Protein AF-A0A7C9CZJ7-F1 (afdb_monomer_lite)

Secondary structure (DSSP, 8-state):
-------S-GGG---TTS-HHHHHTT---S-S------HHHHTTS-HHHHHHHHHHH--S-EEEEEEPPTT----HHHHHHHHHHHHHHHHHTT--EEEEEEETTEEEEEE-----

Radius of gyration: 24.15 Å; chains: 1; bounding box: 57×52×45 Å

Foldseek 3Di:
DDDDDDDPPCVPDDCPVPPVVVVCVPPPPPDDPPPPPDVVVVVPDDPVVVVVVVVVPPDWKDKDKDFADPPDDFDLVRQQVVQVVVCVVVVVVVARKHWGRPDRGMIMIIGTDDPD

Structure (mmCIF, N/CA/C/O backbone):
data_AF-A0A7C9CZJ7-F1
#
_entry.id   AF-A0A7C9CZJ7-F1
#
loop_
_atom_site.group_PDB
_atom_site.id
_atom_site.type_symbol
_atom_site.label_atom_id
_atom_site.label_alt_id
_atom_site.label_comp_id
_atom_site.label_asym_id
_atom_site.label_entity_id
_atom_site.label_seq_id
_atom_site.pdbx_PDB_ins_code
_atom_site.Cartn_x
_atom_site.Cartn_y
_atom_site.Cartn_z
_atom_site.occupancy
_atom_site.B_iso_or_equiv
_atom_site.auth_seq_id
_atom_site.auth_comp_id
_atom_site.auth_asym_id
_atom_site.auth_atom_id
_atom_site.pdbx_PDB_model_num
ATOM 1 N N . ALA A 1 1 ? 38.232 38.644 -16.003 1.00 43.94 1 ALA A N 1
ATOM 2 C CA . ALA A 1 1 ? 37.733 37.454 -15.289 1.00 43.94 1 ALA A CA 1
ATOM 3 C C . ALA A 1 1 ? 38.279 37.491 -13.865 1.00 43.94 1 ALA A C 1
ATOM 5 O O . ALA A 1 1 ? 39.455 37.214 -13.672 1.00 43.94 1 ALA A O 1
ATOM 6 N N . GLY A 1 2 ? 37.480 37.955 -12.902 1.00 49.72 2 GLY A N 1
ATOM 7 C CA . GLY A 1 2 ? 37.853 37.972 -11.484 1.00 49.72 2 GLY A CA 1
ATOM 8 C C . GLY A 1 2 ? 37.379 36.681 -10.829 1.00 49.72 2 GLY A C 1
ATOM 9 O O . GLY A 1 2 ? 36.210 36.328 -10.960 1.00 49.72 2 GLY A O 1
ATOM 10 N N . LYS A 1 3 ? 38.290 35.941 -10.199 1.00 62.47 3 LYS A N 1
ATOM 11 C CA . LYS A 1 3 ? 37.993 34.677 -9.522 1.00 62.47 3 LYS A CA 1
ATOM 12 C C . LYS A 1 3 ? 37.383 35.017 -8.159 1.00 62.47 3 LYS A C 1
ATOM 14 O O . LYS A 1 3 ? 38.081 35.545 -7.301 1.00 62.47 3 LYS A O 1
ATOM 19 N N . ILE A 1 4 ? 36.083 34.784 -7.998 1.00 64.62 4 ILE A N 1
ATOM 20 C CA . ILE A 1 4 ? 35.368 35.011 -6.738 1.00 64.62 4 ILE A CA 1
ATOM 21 C C . ILE A 1 4 ? 35.814 33.901 -5.781 1.00 64.62 4 ILE A C 1
ATOM 23 O O . ILE A 1 4 ? 35.625 32.722 -6.076 1.00 64.62 4 ILE A O 1
ATOM 27 N N . HIS A 1 5 ? 36.493 34.265 -4.696 1.00 65.50 5 HIS A N 1
ATOM 28 C CA . HIS A 1 5 ? 36.944 33.330 -3.670 1.00 65.50 5 HIS A CA 1
ATOM 29 C C . HIS A 1 5 ? 35.954 33.405 -2.511 1.00 65.50 5 HIS A C 1
ATOM 31 O O . HIS A 1 5 ? 35.846 34.448 -1.873 1.00 65.50 5 HIS A O 1
ATOM 37 N N . ILE A 1 6 ? 35.193 32.331 -2.305 1.00 65.62 6 ILE A N 1
ATOM 38 C CA . ILE A 1 6 ? 34.287 32.206 -1.164 1.00 65.62 6 ILE A CA 1
ATOM 39 C C . ILE A 1 6 ? 35.153 31.742 0.016 1.00 65.62 6 ILE A C 1
ATOM 41 O O . ILE A 1 6 ? 35.786 30.690 -0.111 1.00 65.62 6 ILE A O 1
ATOM 45 N N . PRO A 1 7 ? 35.271 32.526 1.099 1.00 68.56 7 PRO A N 1
ATOM 46 C CA . PRO A 1 7 ? 35.991 32.097 2.291 1.00 68.56 7 PRO A CA 1
ATOM 47 C C . PRO A 1 7 ? 35.282 30.893 2.929 1.00 68.56 7 PRO A C 1
ATOM 49 O O . PRO A 1 7 ? 34.060 30.862 3.006 1.00 68.56 7 PRO A O 1
ATOM 52 N N . ASP A 1 8 ? 36.065 29.910 3.377 1.00 62.31 8 ASP A N 1
ATOM 53 C CA . ASP A 1 8 ? 35.600 28.658 4.010 1.00 62.31 8 ASP A CA 1
ATOM 54 C C . ASP A 1 8 ? 35.179 28.852 5.485 1.00 62.31 8 ASP A C 1
ATOM 56 O O . ASP A 1 8 ? 34.824 27.911 6.188 1.00 62.31 8 ASP A O 1
ATOM 60 N N . ASP A 1 9 ? 35.246 30.091 5.974 1.00 64.50 9 ASP A N 1
ATOM 61 C CA . ASP A 1 9 ? 34.849 30.465 7.326 1.00 64.50 9 ASP A CA 1
ATOM 62 C C . ASP A 1 9 ? 33.347 30.783 7.353 1.00 64.50 9 ASP A C 1
ATOM 64 O O . ASP A 1 9 ? 32.918 31.909 7.108 1.00 64.50 9 ASP A O 1
ATOM 68 N N . LEU A 1 10 ? 32.544 29.747 7.604 1.00 65.75 10 LEU A N 1
ATOM 69 C CA . LEU A 1 10 ? 31.081 29.813 7.726 1.00 65.75 10 LEU A CA 1
ATOM 70 C C . LEU A 1 10 ? 30.618 30.247 9.132 1.00 65.75 10 LEU A C 1
ATOM 72 O O . LEU A 1 10 ? 29.458 30.046 9.484 1.00 65.75 10 LEU A O 1
ATOM 76 N N . SER A 1 11 ? 31.505 30.822 9.953 1.00 61.34 11 SER A N 1
ATOM 77 C CA . SER A 1 11 ? 31.187 31.219 11.334 1.00 61.34 11 SER A CA 1
ATOM 78 C C . SER A 1 11 ? 30.236 32.417 11.454 1.00 61.34 11 SER A C 1
ATOM 80 O O . SER A 1 11 ? 29.648 32.606 12.516 1.00 61.34 11 SER A O 1
ATOM 82 N N . ASP A 1 12 ? 30.049 33.187 10.377 1.00 62.62 12 ASP A N 1
ATOM 83 C CA . ASP A 1 12 ? 29.135 34.344 10.310 1.00 62.62 12 ASP A CA 1
ATOM 84 C C . ASP A 1 12 ? 27.722 33.962 9.807 1.00 62.62 12 ASP A C 1
ATOM 86 O O . ASP A 1 12 ? 26.845 34.813 9.657 1.00 62.62 12 ASP A O 1
ATOM 90 N N . VAL A 1 13 ? 27.482 32.673 9.522 1.00 56.78 13 VAL A N 1
ATOM 91 C CA . VAL A 1 13 ? 26.158 32.151 9.149 1.00 56.78 13 VAL A CA 1
ATOM 92 C C . VAL A 1 13 ? 25.392 31.818 10.426 1.00 56.78 13 VAL A C 1
ATOM 94 O O . VAL A 1 13 ? 25.497 30.722 10.973 1.00 56.78 13 VAL A O 1
ATOM 97 N N . ILE A 1 14 ? 24.628 32.788 10.921 1.00 54.06 14 ILE A N 1
ATOM 98 C CA . ILE A 1 14 ? 23.641 32.558 11.976 1.00 54.06 14 ILE A CA 1
ATOM 99 C C . ILE A 1 14 ? 22.375 32.025 11.296 1.00 54.06 14 ILE A C 1
ATOM 101 O O . ILE A 1 14 ? 21.674 32.769 10.612 1.00 54.06 14 ILE A O 1
ATOM 105 N N . ASP A 1 15 ? 22.119 30.725 11.445 1.00 55.59 15 ASP A N 1
ATOM 106 C CA . ASP A 1 15 ? 20.900 30.073 10.964 1.00 55.59 15 ASP A CA 1
ATOM 107 C C . ASP A 1 15 ? 19.726 30.429 11.895 1.00 55.59 15 ASP A C 1
ATOM 109 O O . ASP A 1 15 ? 19.443 29.744 12.877 1.00 55.59 15 ASP A O 1
ATOM 113 N N . GLU A 1 16 ? 19.086 31.574 11.648 1.00 55.19 16 GLU A N 1
ATOM 114 C CA . GLU A 1 16 ? 17.855 31.967 12.352 1.00 55.19 16 GLU A CA 1
ATOM 115 C C . GLU A 1 16 ? 16.606 31.224 11.821 1.00 55.19 16 GLU A C 1
ATOM 117 O O . GLU A 1 16 ? 15.506 31.462 12.318 1.00 55.19 16 GLU A O 1
ATOM 122 N N . GLU A 1 17 ? 16.763 30.314 10.847 1.00 55.16 17 GLU A N 1
ATOM 123 C CA . GLU A 1 17 ? 15.696 29.503 10.235 1.00 55.16 17 GLU A CA 1
ATOM 124 C C . GLU A 1 17 ? 15.702 28.047 10.752 1.00 55.16 17 GLU A C 1
ATOM 126 O O . GLU A 1 17 ? 15.089 27.159 10.164 1.00 55.16 17 GLU A O 1
ATOM 131 N N . GLU A 1 18 ? 16.355 27.762 11.886 1.00 57.75 18 GLU A N 1
ATOM 132 C CA . GLU A 1 18 ? 16.085 26.524 12.626 1.00 57.75 18 GLU A CA 1
ATOM 133 C C . GLU A 1 18 ? 14.671 26.605 13.229 1.00 57.75 18 GLU A C 1
ATOM 135 O O . GLU A 1 18 ? 14.472 27.125 14.335 1.00 57.75 18 GLU A O 1
ATOM 140 N N . ASP A 1 19 ? 13.703 26.099 12.454 1.00 62.41 19 ASP A N 1
ATOM 141 C CA . ASP A 1 19 ? 12.298 25.855 12.793 1.00 62.41 19 ASP A CA 1
ATOM 142 C C . ASP A 1 19 ? 12.173 25.514 14.284 1.00 62.41 19 ASP A C 1
ATOM 144 O O . ASP A 1 19 ? 12.750 24.535 14.770 1.00 62.41 19 ASP A O 1
ATOM 148 N N . ASP A 1 20 ? 11.416 26.311 15.045 1.00 61.84 20 ASP A N 1
ATOM 149 C CA . ASP A 1 20 ? 11.226 26.082 16.483 1.00 61.84 20 ASP A CA 1
ATOM 150 C C . ASP A 1 20 ? 10.718 24.657 16.779 1.00 61.84 20 ASP A C 1
ATOM 152 O O . ASP A 1 20 ? 10.989 24.110 17.852 1.00 61.84 20 ASP A O 1
ATOM 156 N N . ASP A 1 21 ? 10.082 24.024 15.790 1.00 64.75 21 ASP A N 1
ATOM 157 C CA . ASP A 1 21 ? 9.663 22.624 15.761 1.00 64.75 21 ASP A CA 1
ATOM 158 C C . ASP A 1 21 ? 10.821 21.628 15.964 1.00 64.75 21 ASP A C 1
ATOM 160 O O . ASP A 1 21 ? 10.655 20.600 16.635 1.00 64.75 21 ASP A O 1
ATOM 164 N N . TRP A 1 22 ? 12.028 21.933 15.489 1.00 57.12 22 TRP A N 1
ATOM 165 C CA . TRP A 1 22 ? 13.211 21.091 15.698 1.00 57.12 22 TRP A CA 1
ATOM 166 C C . TRP A 1 22 ? 13.768 21.209 17.121 1.00 57.12 22 TRP A C 1
ATOM 168 O O . TRP A 1 22 ? 14.280 20.228 17.662 1.00 57.12 22 TRP A O 1
ATOM 178 N N . LYS A 1 23 ? 13.562 22.341 17.809 1.00 65.06 23 LYS A N 1
ATOM 179 C CA . LYS A 1 23 ? 13.937 22.505 19.234 1.00 65.06 23 LYS A CA 1
ATOM 180 C C . LYS A 1 23 ? 13.022 21.736 20.187 1.00 65.06 23 LYS A C 1
ATOM 182 O O . LYS A 1 23 ? 13.357 21.553 21.368 1.00 65.06 23 LYS A O 1
ATOM 187 N N . ILE A 1 24 ? 11.836 21.350 19.726 1.00 65.44 24 ILE A N 1
ATOM 188 C CA . ILE A 1 24 ? 10.863 20.528 20.463 1.00 65.44 24 ILE A CA 1
ATOM 189 C C . ILE A 1 24 ? 10.914 19.062 20.036 1.00 65.44 24 ILE A C 1
ATOM 191 O O . ILE A 1 24 ? 10.397 18.206 20.759 1.00 65.44 24 ILE A O 1
ATOM 195 N N . TRP A 1 25 ? 11.600 18.751 18.936 1.00 57.72 25 TRP A N 1
ATOM 196 C CA . TRP A 1 25 ? 11.850 17.386 18.507 1.00 57.72 25 TRP A CA 1
ATOM 197 C C . TRP A 1 25 ? 12.603 16.610 19.602 1.00 57.72 25 TRP A C 1
ATOM 199 O O . TRP A 1 25 ? 13.706 16.960 20.014 1.00 57.72 25 TRP A O 1
ATOM 209 N N . GLY A 1 26 ? 11.969 15.568 20.145 1.00 62.06 26 GLY A N 1
ATOM 210 C CA . GLY A 1 26 ? 12.501 14.764 21.255 1.00 62.06 26 GLY A CA 1
ATOM 211 C C . GLY A 1 26 ? 12.121 15.239 22.665 1.00 62.06 26 GLY A C 1
ATOM 212 O O . GLY A 1 26 ? 12.320 14.490 23.627 1.00 62.06 26 GLY A O 1
ATOM 213 N N . LYS A 1 27 ? 11.507 16.420 22.829 1.00 69.44 27 LYS A N 1
ATOM 214 C CA . LYS A 1 27 ? 10.896 16.806 24.111 1.00 69.44 27 LYS A CA 1
ATOM 215 C C . LYS A 1 27 ? 9.580 16.051 24.269 1.00 69.44 27 LYS A C 1
ATOM 217 O O . LYS A 1 27 ? 8.674 16.172 23.450 1.00 69.44 27 LYS A O 1
ATOM 222 N N . LYS A 1 28 ? 9.459 15.265 25.341 1.00 56.09 28 LYS A N 1
ATOM 223 C CA . LYS A 1 28 ? 8.209 14.571 25.674 1.00 56.09 28 LYS A CA 1
ATOM 224 C C . LYS A 1 28 ? 7.132 15.619 25.957 1.00 56.09 28 LYS A C 1
ATOM 226 O O . LYS A 1 28 ? 7.165 16.252 27.010 1.00 56.09 28 LYS A O 1
ATOM 231 N N . GLN A 1 29 ? 6.204 15.818 25.022 1.00 56.12 29 GLN A N 1
ATOM 232 C CA . GLN A 1 29 ? 5.041 16.666 25.257 1.00 56.12 29 GLN A CA 1
ATOM 233 C C . GLN A 1 29 ? 4.216 16.060 26.395 1.00 56.12 29 GLN A C 1
ATOM 235 O O . GLN A 1 29 ? 3.652 14.972 26.287 1.00 56.12 29 GLN A O 1
ATOM 240 N N . SER A 1 30 ? 4.172 16.764 27.520 1.00 54.12 30 SER A N 1
ATOM 241 C CA . SER A 1 30 ? 3.343 16.430 28.669 1.00 54.12 30 SER A CA 1
ATOM 242 C C . SER A 1 30 ? 1.898 16.828 28.378 1.00 54.12 30 SER A C 1
ATOM 244 O O . SER A 1 30 ? 1.446 17.889 28.803 1.00 54.12 30 SER A O 1
ATOM 246 N N . LYS A 1 31 ? 1.215 15.984 27.594 1.00 54.19 31 LYS A N 1
ATOM 247 C CA . LYS A 1 31 ? -0.244 15.749 27.511 1.00 54.19 31 LYS A CA 1
ATOM 248 C C . LYS A 1 31 ? -0.566 15.096 26.162 1.00 54.19 31 LYS A C 1
ATOM 250 O O . LYS A 1 31 ? -1.207 15.692 25.305 1.00 54.19 31 LYS A O 1
ATOM 255 N N . SER A 1 32 ? -0.148 13.853 25.975 1.00 48.34 32 SER A N 1
ATOM 256 C CA . SER A 1 32 ? -0.927 12.935 25.147 1.00 48.34 32 SER A CA 1
ATOM 257 C C . SER A 1 32 ? -1.810 12.134 26.095 1.00 48.34 32 SER A C 1
ATOM 259 O O . SER A 1 32 ? -1.370 11.777 27.189 1.00 48.34 32 SER A O 1
ATOM 261 N N . GLN A 1 33 ? -3.073 11.901 25.727 1.00 55.56 33 GLN A N 1
ATOM 262 C CA . GLN A 1 33 ? -3.868 10.846 26.351 1.00 55.56 33 GLN A CA 1
ATOM 263 C C . GLN A 1 33 ? -3.000 9.594 26.357 1.00 55.56 33 GLN A C 1
ATOM 265 O O . GLN A 1 33 ? -2.611 9.085 25.308 1.00 55.56 33 GLN A O 1
ATOM 270 N N . GLN A 1 34 ? -2.587 9.218 27.560 1.00 47.19 34 GLN A N 1
ATOM 271 C CA . GLN A 1 34 ? -1.638 8.159 27.799 1.00 47.19 34 GLN A CA 1
ATOM 272 C C . GLN A 1 34 ? -2.270 6.889 27.239 1.00 47.19 34 GLN A C 1
ATOM 274 O O . GLN A 1 34 ? -3.310 6.446 27.722 1.00 47.19 34 GLN A O 1
ATOM 279 N N . PHE A 1 35 ? -1.694 6.364 26.159 1.00 55.19 35 PHE A N 1
ATOM 280 C CA . PHE A 1 35 ? -1.943 5.002 25.714 1.00 55.19 35 PHE A CA 1
ATOM 281 C C . PHE A 1 35 ? -1.442 4.094 26.841 1.00 55.19 35 PHE A C 1
ATOM 283 O O . PHE A 1 35 ? -0.277 3.712 26.875 1.00 55.19 35 PHE A O 1
ATOM 290 N N . ASP A 1 36 ? -2.301 3.871 27.832 1.00 56.38 36 ASP A N 1
ATOM 291 C CA . ASP A 1 36 ? -1.967 3.209 29.097 1.00 56.38 36 ASP A CA 1
ATOM 292 C C . ASP A 1 36 ? -2.236 1.701 29.036 1.00 56.38 36 ASP A C 1
ATOM 294 O O . ASP A 1 36 ? -2.336 1.035 30.063 1.00 56.38 36 ASP A O 1
ATOM 298 N N . LEU A 1 37 ? -2.361 1.145 27.825 1.00 56.75 37 LEU A N 1
ATOM 299 C CA . LEU A 1 37 ? -2.428 -0.297 27.642 1.00 56.75 37 L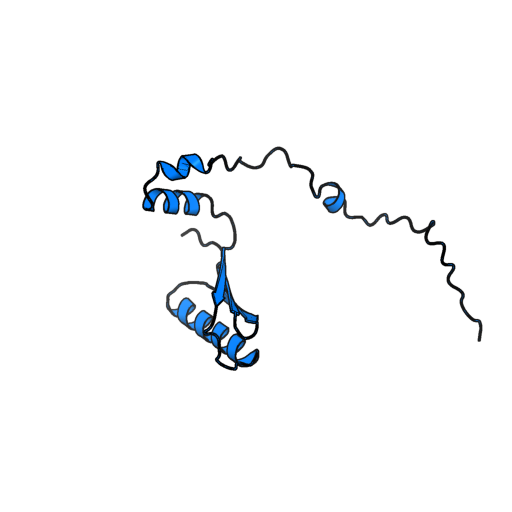EU A CA 1
ATOM 300 C C . LEU A 1 37 ? -1.018 -0.848 27.826 1.00 56.75 37 LEU A C 1
ATOM 302 O O . LEU A 1 37 ? -0.210 -0.886 26.892 1.00 56.75 37 LEU A O 1
ATOM 306 N N . ASN A 1 38 ? -0.710 -1.262 29.053 1.00 62.44 38 ASN A N 1
ATOM 307 C CA . ASN A 1 38 ? 0.478 -2.060 29.281 1.00 62.44 38 ASN A CA 1
ATOM 308 C C . ASN A 1 38 ? 0.320 -3.357 28.472 1.00 62.44 38 ASN A C 1
ATOM 310 O O . ASN A 1 38 ? -0.769 -3.930 28.456 1.00 62.44 38 ASN A O 1
ATOM 314 N N . PRO A 1 39 ? 1.376 -3.866 27.815 1.00 62.78 39 PRO A N 1
ATOM 315 C CA . PRO A 1 39 ? 1.287 -5.092 27.018 1.00 62.78 39 PRO A CA 1
ATOM 316 C C . PRO A 1 39 ? 0.662 -6.268 27.788 1.00 62.78 39 PRO A C 1
ATOM 318 O O . PRO A 1 39 ? -0.079 -7.060 27.217 1.00 62.78 39 PRO A O 1
ATOM 321 N N . SER A 1 40 ? 0.888 -6.318 29.105 1.00 65.94 40 SER A N 1
ATOM 322 C CA . SER A 1 40 ? 0.335 -7.310 30.034 1.00 65.94 40 SER A CA 1
ATOM 323 C C . SER A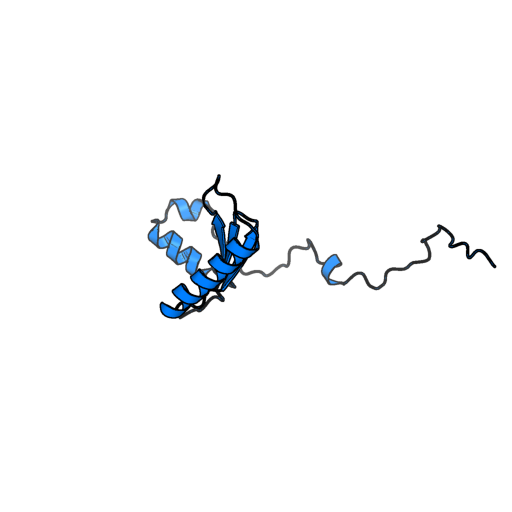 1 40 ? -1.192 -7.259 30.212 1.00 65.94 40 SER A C 1
ATOM 325 O O . SER A 1 40 ? -1.771 -8.206 30.749 1.00 65.94 40 SER A O 1
ATOM 327 N N . ASP A 1 41 ? -1.854 -6.171 29.811 1.00 66.69 41 ASP A N 1
ATOM 328 C CA . ASP A 1 41 ? -3.316 -6.056 29.831 1.00 66.69 41 ASP A CA 1
ATOM 329 C C . ASP A 1 41 ? -3.950 -6.797 28.643 1.00 66.69 41 ASP A C 1
ATOM 331 O O . ASP A 1 41 ? -5.083 -7.265 28.752 1.00 66.69 41 ASP A O 1
ATOM 335 N N . LEU A 1 42 ? -3.196 -7.005 27.553 1.00 68.50 42 LEU A N 1
ATOM 336 C CA . LEU A 1 42 ? -3.634 -7.774 26.382 1.00 68.50 42 LEU A CA 1
ATOM 337 C C . LEU A 1 42 ? -3.632 -9.288 26.644 1.00 68.50 42 LEU A C 1
ATOM 339 O O . LEU A 1 42 ? -4.485 -9.991 26.113 1.00 68.50 42 LEU A O 1
ATOM 343 N N . ASP A 1 43 ? -2.742 -9.789 27.508 1.00 76.25 43 ASP A N 1
ATOM 344 C CA . ASP A 1 43 ? -2.635 -11.224 27.837 1.00 76.25 43 ASP A CA 1
ATOM 345 C C . ASP A 1 43 ? -3.876 -11.782 28.557 1.00 76.25 43 ASP A C 1
ATOM 347 O O . ASP A 1 43 ? -4.089 -12.994 28.608 1.00 76.25 43 ASP A O 1
ATOM 351 N N . LYS A 1 44 ? -4.697 -10.904 29.142 1.00 78.31 44 LYS A N 1
ATOM 352 C CA . LYS A 1 44 ? -5.924 -11.268 29.868 1.00 78.31 44 LYS A CA 1
ATOM 353 C C . LYS A 1 44 ? -7.186 -11.124 29.014 1.00 78.31 44 LYS A C 1
ATOM 355 O O . LYS A 1 44 ? -8.272 -11.446 29.494 1.00 78.31 44 LYS A O 1
ATOM 360 N N . MET A 1 45 ? -7.059 -10.607 27.792 1.00 73.31 45 MET A N 1
ATOM 361 C CA . MET A 1 45 ? -8.175 -10.326 26.894 1.00 73.31 45 MET A CA 1
ATOM 362 C C . MET A 1 45 ? -8.330 -11.426 25.845 1.00 73.31 45 MET A C 1
ATOM 364 O O . MET A 1 45 ? -7.360 -11.975 25.330 1.00 73.31 45 MET A O 1
ATOM 368 N N . GLU A 1 46 ? -9.575 -11.712 25.473 1.00 81.94 46 GLU A N 1
ATOM 369 C CA . GLU A 1 46 ? -9.858 -12.544 24.302 1.00 81.94 46 GLU A CA 1
ATOM 370 C C . GLU A 1 46 ? -9.473 -11.801 23.005 1.00 81.94 46 GLU A C 1
ATOM 372 O O . GLU A 1 46 ? -9.604 -10.572 22.941 1.00 81.94 46 GLU A O 1
ATOM 377 N N . PRO A 1 47 ? -9.069 -12.504 21.927 1.00 78.19 47 PRO A N 1
ATOM 378 C CA . PRO A 1 47 ? -8.599 -11.881 20.684 1.00 78.19 47 PRO A CA 1
ATOM 379 C C . PRO A 1 47 ? -9.587 -10.884 20.065 1.00 78.19 47 PRO A C 1
ATOM 381 O O . PRO A 1 47 ? -9.180 -9.902 19.447 1.00 78.19 47 PRO A O 1
ATOM 384 N N . SER A 1 48 ? -10.890 -11.105 20.248 1.00 79.06 48 SER A N 1
ATOM 385 C CA . SER A 1 48 ? -11.951 -10.199 19.792 1.00 79.06 48 SER A CA 1
ATOM 386 C C . SER A 1 48 ? -11.979 -8.875 20.563 1.00 79.06 48 SER A C 1
ATOM 388 O O . SER A 1 48 ? -12.228 -7.823 19.976 1.00 79.06 48 SER A O 1
ATOM 390 N N . GLN A 1 49 ? -11.683 -8.903 21.862 1.00 79.75 49 GLN A N 1
ATOM 391 C CA . GLN A 1 49 ? -11.626 -7.707 22.702 1.00 79.75 49 GLN A CA 1
ATOM 392 C C . GLN A 1 49 ? -10.372 -6.885 22.401 1.00 79.75 49 GLN A C 1
ATOM 394 O O . GLN A 1 49 ? -10.452 -5.661 22.345 1.00 79.75 49 GLN A O 1
ATOM 399 N N . ILE A 1 50 ? -9.250 -7.555 22.119 1.00 78.12 50 ILE A N 1
ATOM 400 C CA . ILE A 1 50 ? -8.009 -6.906 21.674 1.00 78.12 50 ILE A CA 1
ATOM 401 C C . ILE A 1 50 ? -8.249 -6.142 20.369 1.00 78.12 50 ILE A C 1
ATOM 403 O O . ILE A 1 50 ? -7.865 -4.983 20.253 1.00 78.12 50 ILE A O 1
ATOM 407 N N . GLN A 1 51 ? -8.928 -6.759 19.396 1.00 74.81 51 GLN A N 1
ATOM 408 C CA . GLN A 1 51 ? -9.256 -6.096 18.129 1.00 74.81 51 GLN A CA 1
ATOM 409 C C . GLN A 1 51 ? -10.156 -4.876 18.334 1.00 74.81 51 GLN A C 1
ATOM 411 O O . GLN A 1 51 ? -9.878 -3.817 17.777 1.00 74.81 51 GLN A O 1
ATOM 416 N N . ALA A 1 52 ? -11.197 -5.005 19.160 1.00 76.94 52 ALA A N 1
ATOM 417 C CA . ALA A 1 52 ? -12.099 -3.899 19.459 1.00 76.94 52 ALA A CA 1
ATOM 418 C C . ALA A 1 52 ? -11.378 -2.743 20.168 1.00 76.94 52 ALA A C 1
ATOM 420 O O . ALA A 1 52 ? -11.639 -1.582 19.868 1.00 76.94 52 ALA A O 1
ATOM 421 N N . GLU A 1 53 ? -10.459 -3.041 21.086 1.00 74.06 53 GLU A N 1
ATOM 422 C CA . GLU A 1 53 ? -9.681 -2.019 21.781 1.00 74.06 53 GLU A CA 1
ATOM 423 C C . GLU A 1 53 ? -8.693 -1.327 20.833 1.00 74.06 53 GLU A C 1
ATOM 425 O O . GLU A 1 53 ? -8.641 -0.102 20.794 1.00 74.06 53 GLU A O 1
ATOM 430 N N . LEU A 1 54 ? -7.995 -2.077 19.975 1.00 72.31 54 LEU A N 1
ATOM 431 C CA . LEU A 1 54 ? -7.121 -1.503 18.944 1.00 72.31 54 LEU A CA 1
ATOM 432 C C . LEU A 1 54 ? -7.889 -0.609 17.956 1.00 72.31 54 LEU A C 1
ATOM 434 O O . LEU A 1 54 ? -7.373 0.434 17.559 1.00 72.31 54 LEU A O 1
ATOM 438 N N . MET A 1 55 ? -9.123 -0.974 17.597 1.00 68.75 55 MET A N 1
ATOM 439 C CA . MET A 1 55 ? -9.988 -0.154 16.740 1.00 68.75 55 MET A CA 1
ATOM 440 C C . MET A 1 55 ? -10.405 1.164 17.404 1.00 68.75 55 MET A C 1
ATOM 442 O O . MET A 1 55 ? -10.463 2.184 16.725 1.00 68.75 55 MET A O 1
ATOM 446 N N . LYS A 1 56 ? -10.649 1.185 18.723 1.00 70.38 56 LYS A N 1
ATOM 447 C CA . LYS A 1 56 ? -10.995 2.427 19.447 1.00 70.38 56 LYS A CA 1
ATOM 448 C C . LYS A 1 56 ? -9.864 3.451 19.444 1.00 70.38 56 LYS A C 1
ATOM 450 O O . LYS A 1 56 ? -10.129 4.649 19.504 1.00 70.38 56 LYS A O 1
ATOM 455 N N . HIS A 1 57 ? -8.622 2.977 19.393 1.00 64.56 57 HIS A N 1
ATOM 456 C CA . HIS A 1 57 ? -7.428 3.820 19.468 1.00 64.56 57 HIS A CA 1
ATOM 457 C C . HIS A 1 57 ? -6.787 4.087 18.101 1.00 64.56 57 HIS A C 1
ATOM 459 O O . HIS A 1 57 ? -5.836 4.867 18.024 1.00 64.56 57 HIS A O 1
ATOM 465 N N . GLN A 1 58 ? -7.305 3.499 17.013 1.00 63.53 58 GLN A N 1
ATOM 466 C CA . GLN A 1 58 ? -6.914 3.869 15.652 1.00 63.53 58 GLN A CA 1
ATOM 467 C C . GLN A 1 58 ? -7.432 5.273 15.331 1.00 63.53 58 GLN A C 1
ATOM 469 O O . GLN A 1 58 ? -8.530 5.474 14.822 1.00 63.53 58 GLN A O 1
ATOM 474 N N . THR A 1 59 ? -6.607 6.263 15.654 1.00 61.25 59 THR A N 1
ATOM 475 C CA . THR A 1 59 ? -6.829 7.663 15.307 1.00 61.25 59 THR A CA 1
ATOM 476 C C . THR A 1 59 ? -5.924 8.025 14.131 1.00 61.25 59 THR A C 1
ATOM 478 O O . THR A 1 59 ? -4.701 8.006 14.238 1.00 61.25 59 THR A O 1
ATOM 481 N N . GLY A 1 60 ? -6.532 8.322 12.980 1.00 70.38 60 GLY A N 1
ATOM 482 C CA . GLY A 1 60 ? -5.828 8.766 11.774 1.00 70.38 60 GLY A CA 1
ATOM 483 C C . GLY A 1 60 ? -5.822 7.760 10.615 1.00 70.38 60 GLY A C 1
ATOM 484 O O . GLY A 1 60 ? -6.359 6.659 10.732 1.00 70.38 60 GLY A O 1
ATOM 485 N N . PRO A 1 61 ? -5.257 8.151 9.460 1.00 75.75 61 PRO A N 1
ATOM 486 C CA . PRO A 1 61 ? -5.261 7.332 8.252 1.00 75.75 61 PRO A CA 1
ATOM 487 C C . PRO A 1 61 ? -4.515 6.010 8.464 1.00 75.75 61 PRO A C 1
ATOM 489 O O . PRO A 1 61 ? -3.395 5.985 8.979 1.00 75.75 61 PRO A O 1
ATOM 492 N N . ILE A 1 62 ? -5.128 4.901 8.044 1.00 82.38 62 ILE A N 1
ATOM 493 C CA . ILE A 1 62 ? -4.506 3.575 8.121 1.00 82.38 62 ILE A CA 1
ATOM 494 C C . ILE A 1 62 ? -3.715 3.352 6.841 1.00 82.38 62 ILE A C 1
ATOM 496 O O . ILE A 1 62 ? -4.265 3.433 5.741 1.00 82.38 62 ILE A O 1
ATOM 500 N N . PHE A 1 63 ? -2.440 3.007 6.995 1.00 88.06 63 PHE A N 1
ATOM 501 C CA . PHE A 1 63 ? -1.565 2.607 5.901 1.00 88.06 63 PHE A CA 1
ATOM 502 C C . PHE A 1 63 ? -1.224 1.126 6.018 1.00 88.06 63 PHE A C 1
ATOM 504 O O . PHE A 1 63 ? -0.920 0.628 7.102 1.00 88.06 63 PHE A O 1
ATOM 511 N N . GLY A 1 64 ? -1.228 0.421 4.895 1.00 89.81 64 GLY A N 1
ATOM 512 C CA . GLY A 1 64 ? -0.807 -0.971 4.826 1.00 89.81 64 GLY A CA 1
ATOM 513 C C . GLY A 1 64 ? 0.043 -1.248 3.598 1.00 89.81 64 GLY A C 1
ATOM 514 O O . GLY A 1 64 ? 0.030 -0.501 2.622 1.00 89.81 64 GLY A O 1
ATOM 515 N N . PHE A 1 65 ? 0.795 -2.344 3.651 1.00 94.06 65 PHE A N 1
ATOM 516 C CA . PHE A 1 65 ? 1.690 -2.761 2.578 1.00 94.06 65 PHE A CA 1
ATOM 517 C C . PHE A 1 65 ? 1.369 -4.187 2.149 1.00 94.06 65 PHE A C 1
ATOM 519 O O . PHE A 1 65 ? 1.294 -5.104 2.964 1.00 94.06 65 PHE A O 1
ATOM 526 N N . VAL A 1 66 ? 1.228 -4.379 0.843 1.00 93.38 66 VAL A N 1
ATOM 527 C CA . VAL A 1 66 ? 0.956 -5.662 0.206 1.00 93.38 66 VAL A CA 1
ATOM 528 C C . VAL A 1 66 ? 2.194 -6.089 -0.563 1.00 93.38 66 VAL A C 1
ATOM 530 O O . VAL A 1 66 ? 2.617 -5.422 -1.510 1.00 93.38 66 VAL A O 1
ATOM 533 N N . LYS A 1 67 ? 2.764 -7.230 -0.173 1.00 94.00 67 LYS A N 1
ATOM 534 C CA . LYS A 1 67 ? 3.860 -7.869 -0.903 1.00 94.00 67 LYS A CA 1
ATOM 535 C C . LYS A 1 67 ? 3.307 -8.704 -2.055 1.00 94.00 67 LYS A C 1
ATOM 537 O O . LYS A 1 67 ? 2.525 -9.632 -1.866 1.00 94.00 67 LYS A O 1
ATOM 542 N N . LEU A 1 68 ? 3.741 -8.379 -3.264 1.00 91.00 68 LEU A N 1
ATOM 543 C CA . LEU A 1 68 ? 3.477 -9.133 -4.479 1.00 91.00 68 LEU A CA 1
ATOM 544 C C . LEU A 1 68 ? 4.369 -10.374 -4.535 1.00 91.00 68 LEU A C 1
ATOM 546 O O . LEU A 1 68 ? 5.477 -10.404 -4.001 1.00 91.00 68 LEU A O 1
ATOM 550 N N . ARG A 1 69 ? 3.899 -11.402 -5.250 1.00 91.56 69 ARG A N 1
ATOM 551 C CA . ARG A 1 69 ? 4.616 -12.675 -5.397 1.00 91.56 69 ARG A CA 1
ATOM 552 C C . ARG A 1 69 ? 6.060 -12.460 -5.866 1.00 91.56 69 ARG A C 1
ATOM 554 O O . ARG A 1 69 ? 6.274 -11.912 -6.955 1.00 91.56 69 ARG A O 1
ATOM 561 N N . LEU A 1 70 ? 7.008 -12.942 -5.064 1.00 85.31 70 LEU A N 1
ATOM 562 C CA . LEU A 1 70 ? 8.443 -12.918 -5.343 1.00 85.31 70 LEU A CA 1
ATOM 563 C C . LEU A 1 70 ? 8.784 -13.809 -6.553 1.00 85.31 70 LEU A C 1
ATOM 565 O O . LEU A 1 70 ? 8.110 -14.806 -6.811 1.00 85.31 70 LEU A O 1
ATOM 569 N N . GLY A 1 71 ? 9.814 -13.432 -7.313 1.00 84.44 71 GLY A N 1
ATOM 570 C CA . GLY A 1 71 ? 10.296 -14.182 -8.486 1.00 84.44 71 GLY A CA 1
ATOM 571 C C . GLY A 1 71 ? 9.590 -13.869 -9.811 1.00 84.44 71 GLY A C 1
ATOM 572 O O . GLY A 1 71 ? 10.039 -14.312 -10.864 1.00 84.44 71 GLY A O 1
ATOM 573 N N . VAL A 1 72 ? 8.523 -13.068 -9.795 1.00 89.62 72 VAL A N 1
ATOM 574 C CA . VAL A 1 72 ? 7.894 -12.558 -11.021 1.00 89.62 72 VAL A CA 1
ATOM 575 C C . VAL A 1 72 ? 8.533 -11.221 -11.380 1.00 89.62 72 VAL A C 1
ATOM 577 O O . VAL A 1 72 ? 8.473 -10.276 -10.593 1.00 89.62 72 VAL A O 1
ATOM 580 N N . LYS A 1 73 ? 9.131 -11.134 -12.574 1.00 88.94 73 LYS A N 1
ATOM 581 C CA . LYS A 1 73 ? 9.667 -9.873 -13.100 1.00 88.94 73 LYS A CA 1
ATOM 582 C C . LYS A 1 73 ? 8.510 -8.914 -13.379 1.00 88.94 73 LYS A C 1
ATOM 584 O O . LYS A 1 73 ? 7.606 -9.247 -14.142 1.00 88.94 73 LYS A O 1
ATOM 589 N N . ARG A 1 74 ? 8.540 -7.738 -12.755 1.00 91.31 74 ARG A N 1
ATOM 590 C CA . ARG A 1 74 ? 7.563 -6.660 -12.951 1.00 91.31 74 ARG A CA 1
ATOM 591 C C . ARG A 1 74 ? 8.302 -5.358 -13.205 1.00 91.31 74 ARG A C 1
ATOM 593 O O . ARG A 1 74 ? 9.390 -5.156 -12.669 1.00 91.31 74 ARG A O 1
ATOM 600 N N . THR A 1 75 ? 7.696 -4.489 -14.000 1.00 93.12 75 THR A N 1
ATOM 601 C CA . THR A 1 75 ? 8.107 -3.089 -14.107 1.00 93.12 75 THR A CA 1
ATOM 602 C C . THR A 1 75 ? 7.282 -2.239 -13.136 1.00 93.12 75 THR A C 1
ATOM 604 O O . THR A 1 75 ? 6.189 -2.659 -12.734 1.00 93.12 75 THR A O 1
ATOM 607 N N . PRO A 1 76 ? 7.768 -1.047 -12.752 1.00 90.94 76 PRO A N 1
ATOM 608 C CA . PRO A 1 76 ? 6.997 -0.107 -11.937 1.00 90.94 76 PRO A CA 1
ATOM 609 C C . PRO A 1 76 ? 5.623 0.226 -12.537 1.00 90.94 76 PRO A C 1
ATOM 611 O O . PRO A 1 76 ? 4.646 0.340 -11.798 1.00 90.94 76 PRO A O 1
ATOM 614 N N . ASP A 1 77 ? 5.514 0.296 -13.868 1.00 92.12 77 ASP A N 1
ATOM 615 C CA . ASP A 1 77 ? 4.249 0.564 -14.567 1.00 92.12 77 ASP A CA 1
ATOM 616 C C . ASP A 1 77 ? 3.202 -0.520 -14.303 1.00 92.12 77 ASP A C 1
ATOM 618 O O . ASP A 1 77 ? 2.051 -0.216 -13.997 1.00 92.12 77 ASP A O 1
ATOM 622 N N . VAL A 1 78 ? 3.609 -1.794 -14.339 1.00 93.25 78 VAL A N 1
ATOM 623 C CA . VAL A 1 78 ? 2.716 -2.933 -14.070 1.00 93.25 78 VAL A CA 1
ATOM 624 C C . VAL A 1 78 ? 2.222 -2.911 -12.624 1.00 93.25 78 VAL A C 1
ATOM 626 O O . VAL A 1 78 ? 1.063 -3.238 -12.352 1.00 93.25 78 VAL A O 1
ATOM 629 N N . VAL A 1 79 ? 3.078 -2.520 -11.677 1.00 92.88 79 VAL A N 1
ATOM 630 C CA . VAL A 1 79 ? 2.685 -2.394 -10.266 1.00 92.88 79 VAL A CA 1
ATOM 631 C C . VAL A 1 79 ? 1.714 -1.232 -10.073 1.00 92.88 79 VAL A C 1
ATOM 633 O O . VAL A 1 79 ? 0.689 -1.405 -9.413 1.00 92.88 79 VAL A O 1
ATOM 636 N N . SER A 1 80 ? 1.979 -0.088 -10.699 1.00 91.88 80 SER A N 1
ATOM 637 C CA . SER A 1 80 ? 1.084 1.073 -10.683 1.00 91.88 80 SER A CA 1
ATOM 638 C C . SER A 1 80 ? -0.277 0.753 -11.304 1.00 91.88 80 SER A C 1
ATOM 640 O O . SER A 1 80 ? -1.314 1.061 -10.720 1.00 91.88 80 SER A O 1
ATOM 642 N N . GLU A 1 81 ? -0.306 0.054 -12.440 1.00 93.69 81 GLU A N 1
ATOM 643 C CA . GLU A 1 81 ? -1.550 -0.402 -13.065 1.00 93.69 81 GLU A CA 1
ATOM 644 C C . GLU A 1 81 ? -2.316 -1.366 -12.147 1.00 93.69 81 GLU A C 1
ATOM 646 O O . GLU A 1 81 ? -3.539 -1.274 -12.012 1.00 93.69 81 GLU A O 1
ATOM 651 N N . THR A 1 82 ? -1.598 -2.264 -11.469 1.00 93.50 82 THR A N 1
ATOM 652 C CA . THR A 1 82 ? -2.179 -3.179 -10.478 1.00 93.50 82 THR A CA 1
ATOM 653 C C . THR A 1 82 ? -2.809 -2.398 -9.323 1.00 93.50 82 THR A C 1
ATOM 655 O O . THR A 1 82 ? -3.954 -2.667 -8.965 1.00 93.50 82 THR A O 1
ATOM 658 N N . ALA A 1 83 ? -2.120 -1.388 -8.788 1.00 93.31 83 ALA A N 1
ATOM 659 C CA . ALA A 1 83 ? -2.646 -0.512 -7.741 1.00 93.31 83 ALA A CA 1
ATOM 660 C C . ALA A 1 83 ? -3.923 0.230 -8.192 1.00 93.31 83 ALA A C 1
ATOM 662 O O . ALA A 1 83 ? -4.926 0.248 -7.474 1.00 93.31 83 ALA A O 1
ATOM 663 N N . ILE A 1 84 ? -3.945 0.764 -9.418 1.00 93.00 84 ILE A N 1
ATOM 664 C CA . ILE A 1 84 ? -5.133 1.426 -9.988 1.00 93.00 84 ILE A CA 1
ATOM 665 C C . ILE A 1 84 ? -6.308 0.445 -10.104 1.00 93.00 84 ILE A C 1
ATOM 667 O O . ILE A 1 84 ? -7.442 0.800 -9.773 1.00 93.00 84 ILE A O 1
ATOM 671 N N . LYS A 1 85 ? -6.062 -0.792 -10.554 1.00 93.94 85 LYS A N 1
ATOM 672 C CA . LYS A 1 85 ? -7.101 -1.831 -10.645 1.00 93.94 85 LYS A CA 1
ATOM 673 C C . LYS A 1 85 ? -7.685 -2.159 -9.271 1.00 93.94 85 LYS A C 1
ATOM 675 O O . LYS A 1 85 ? -8.904 -2.175 -9.141 1.00 93.94 85 LYS A O 1
ATOM 680 N N . TRP A 1 86 ? -6.848 -2.340 -8.251 1.00 93.44 86 TRP A N 1
ATOM 681 C CA . TRP A 1 86 ? -7.313 -2.593 -6.882 1.00 93.44 86 TRP A CA 1
ATOM 682 C C . TRP A 1 86 ? -8.117 -1.431 -6.302 1.00 93.44 86 TRP A C 1
ATOM 684 O O . TRP A 1 86 ? -9.174 -1.661 -5.724 1.00 93.44 86 TRP A O 1
ATOM 694 N N . THR A 1 87 ? -7.683 -0.193 -6.546 1.00 89.88 87 THR A N 1
ATOM 695 C CA . THR A 1 87 ? -8.433 1.012 -6.151 1.00 89.88 87 TH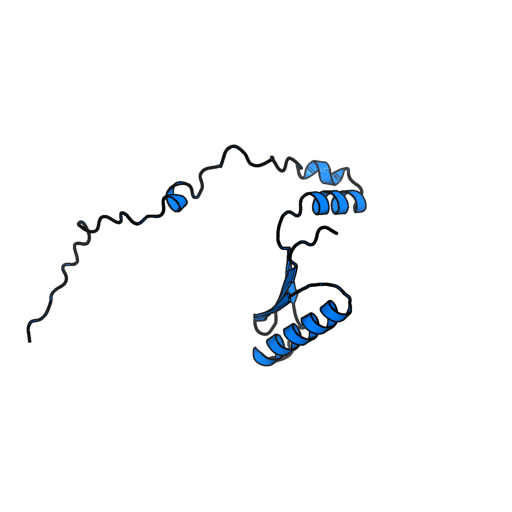R A CA 1
ATOM 696 C C . THR A 1 87 ? -9.834 1.013 -6.772 1.00 89.88 87 THR A C 1
ATOM 698 O O . THR A 1 87 ? -10.825 1.240 -6.084 1.00 89.88 87 THR A O 1
ATOM 701 N N . LYS A 1 88 ? -9.951 0.692 -8.070 1.00 91.06 88 LYS A N 1
ATOM 702 C CA . LYS A 1 88 ? -11.254 0.596 -8.753 1.00 91.06 88 LYS A CA 1
ATOM 703 C C . LYS A 1 88 ? -12.130 -0.515 -8.174 1.00 91.06 88 LYS A C 1
ATOM 705 O O . LYS A 1 88 ? -13.315 -0.287 -7.959 1.00 91.06 88 LYS A O 1
ATOM 710 N N . VAL A 1 89 ? -11.556 -1.690 -7.915 1.00 93.62 89 VAL A N 1
ATOM 711 C CA . VAL A 1 89 ? -12.285 -2.834 -7.346 1.00 93.62 89 VAL A CA 1
ATOM 712 C C . VAL A 1 89 ? -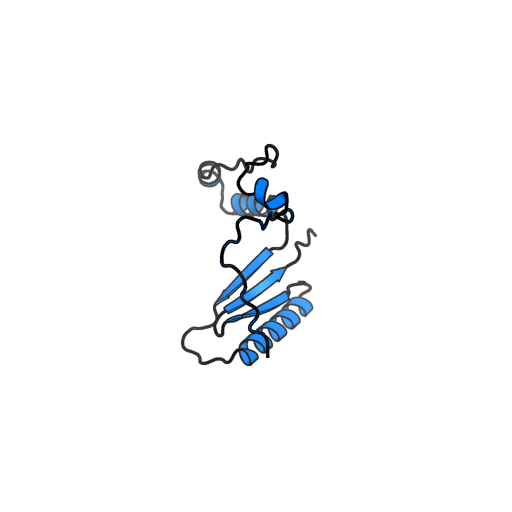12.817 -2.506 -5.950 1.00 93.62 89 VAL A C 1
ATOM 714 O O . VAL A 1 89 ? -14.000 -2.717 -5.691 1.00 93.62 89 VAL A O 1
ATOM 717 N N . LEU A 1 90 ? -12.001 -1.933 -5.063 1.00 89.81 90 LEU A N 1
ATOM 718 C CA . LEU A 1 90 ? -12.473 -1.589 -3.717 1.00 89.81 90 LEU A CA 1
ATOM 719 C C . LEU A 1 90 ? -13.510 -0.465 -3.735 1.00 89.81 90 LEU A C 1
ATOM 721 O O . LEU A 1 90 ? -14.517 -0.567 -3.035 1.00 89.81 90 LEU A O 1
ATOM 725 N N . LYS A 1 91 ? -13.362 0.509 -4.639 1.00 88.12 91 LYS A N 1
ATOM 726 C CA . LYS A 1 91 ? -14.375 1.547 -4.845 1.00 88.12 91 LYS A CA 1
ATOM 727 C C . LYS A 1 91 ? -15.726 0.972 -5.284 1.00 88.12 91 LYS A C 1
ATOM 729 O O . LYS A 1 91 ? -16.760 1.452 -4.834 1.00 88.12 91 LYS A O 1
ATOM 734 N N . THR A 1 92 ? -15.745 -0.080 -6.113 1.00 89.00 92 THR A N 1
ATOM 735 C CA . THR A 1 92 ? -17.005 -0.781 -6.448 1.00 89.00 92 THR A CA 1
ATOM 736 C C . THR A 1 92 ? -17.615 -1.532 -5.264 1.00 89.00 92 THR A C 1
ATOM 738 O O . THR A 1 92 ? -18.819 -1.762 -5.256 1.00 89.00 92 THR A O 1
ATOM 741 N N . GLY A 1 93 ? -16.809 -1.881 -4.259 1.00 85.62 93 GLY A N 1
ATOM 742 C CA . GLY A 1 93 ? -17.257 -2.479 -3.001 1.00 85.62 93 GLY A CA 1
ATOM 743 C C . GLY A 1 93 ? -17.672 -1.466 -1.930 1.00 85.62 93 GLY A C 1
ATOM 744 O O . GLY A 1 93 ? -17.916 -1.877 -0.802 1.00 85.62 93 GLY A O 1
ATOM 745 N N . GLY A 1 94 ? -17.728 -0.166 -2.250 1.00 83.06 94 GLY A N 1
ATOM 746 C CA . GLY A 1 94 ? -18.082 0.892 -1.296 1.00 83.06 94 GLY A CA 1
ATOM 747 C C . GLY A 1 94 ? -16.969 1.262 -0.313 1.00 83.06 94 GLY A C 1
ATOM 748 O O . GLY A 1 94 ? -17.219 2.015 0.619 1.00 83.06 94 GLY A O 1
ATOM 749 N N . LEU A 1 95 ? -15.750 0.753 -0.514 1.00 84.56 95 LEU A N 1
ATOM 750 C CA . LEU A 1 95 ? -14.594 1.067 0.321 1.00 84.56 95 LEU A CA 1
ATOM 751 C C . LEU A 1 95 ? -13.746 2.147 -0.355 1.00 84.56 95 LEU A C 1
ATOM 753 O O . LEU A 1 95 ? -13.270 1.948 -1.479 1.00 84.56 95 LEU A O 1
ATOM 757 N N . ASP A 1 96 ? -13.520 3.267 0.332 1.00 84.00 96 ASP A N 1
ATOM 758 C CA . ASP A 1 96 ? -12.643 4.329 -0.165 1.00 84.00 96 ASP A CA 1
ATOM 759 C C . ASP A 1 96 ? -11.188 4.081 0.252 1.00 84.00 96 ASP A C 1
ATOM 761 O O . ASP A 1 96 ? -10.691 4.556 1.271 1.00 84.00 96 ASP A O 1
ATOM 765 N N . VAL A 1 97 ? -10.506 3.255 -0.542 1.00 88.88 97 VAL A N 1
ATOM 766 C CA . VAL A 1 97 ? -9.114 2.861 -0.311 1.00 88.88 97 VAL A CA 1
ATOM 767 C C . VAL A 1 97 ? -8.273 3.238 -1.520 1.00 88.88 97 VAL A C 1
ATOM 769 O O . VAL A 1 97 ? -8.569 2.845 -2.652 1.00 88.88 97 VAL A O 1
ATOM 772 N N . ARG A 1 98 ? -7.169 3.944 -1.280 1.00 88.75 98 ARG A N 1
ATOM 773 C CA . ARG A 1 98 ? -6.222 4.360 -2.318 1.00 88.75 98 ARG A CA 1
ATOM 774 C C . ARG A 1 98 ? -4.996 3.461 -2.308 1.00 88.75 98 ARG A C 1
ATOM 776 O O . ARG A 1 98 ? -4.300 3.387 -1.302 1.00 88.75 98 ARG A O 1
ATOM 783 N N . PHE A 1 99 ? -4.688 2.829 -3.439 1.00 91.94 99 PHE A N 1
ATOM 784 C CA . PHE A 1 99 ? -3.451 2.061 -3.607 1.00 91.94 99 PHE A CA 1
ATOM 785 C C . PHE A 1 99 ? -2.403 2.851 -4.397 1.00 91.94 99 PHE A C 1
ATOM 787 O O . PHE A 1 99 ? -2.728 3.538 -5.366 1.00 91.94 99 PHE A O 1
ATOM 794 N N . MET A 1 100 ? -1.130 2.691 -4.034 1.00 91.38 100 MET A N 1
ATOM 795 C CA . MET A 1 100 ? 0.032 3.228 -4.749 1.00 91.38 100 MET A CA 1
ATOM 796 C C . MET A 1 100 ? 1.156 2.192 -4.827 1.00 91.38 100 MET A C 1
ATOM 798 O O . MET A 1 100 ? 1.434 1.482 -3.862 1.00 91.38 100 MET A O 1
ATOM 802 N N . GLY A 1 101 ? 1.820 2.103 -5.980 1.00 89.69 101 GLY A N 1
ATOM 803 C CA . GLY A 1 101 ? 3.034 1.298 -6.119 1.00 89.69 101 GLY A CA 1
ATOM 804 C C . GLY A 1 101 ? 4.204 1.958 -5.390 1.00 89.69 101 GLY A C 1
ATOM 805 O O . GLY A 1 101 ? 4.467 3.134 -5.616 1.00 89.69 101 GLY A O 1
ATOM 806 N N . VAL A 1 102 ? 4.896 1.208 -4.529 1.00 89.75 102 VAL A N 1
ATOM 807 C CA . VAL A 1 102 ? 6.090 1.685 -3.801 1.00 89.75 102 VAL A CA 1
ATOM 808 C C . VAL A 1 102 ? 7.363 1.135 -4.437 1.00 89.75 102 VAL A C 1
ATOM 810 O O . VAL A 1 102 ? 8.330 1.861 -4.638 1.00 89.75 102 VAL A O 1
ATOM 813 N N . ASP A 1 103 ? 7.355 -0.152 -4.785 1.00 89.19 103 ASP A N 1
ATOM 814 C CA . ASP A 1 103 ? 8.4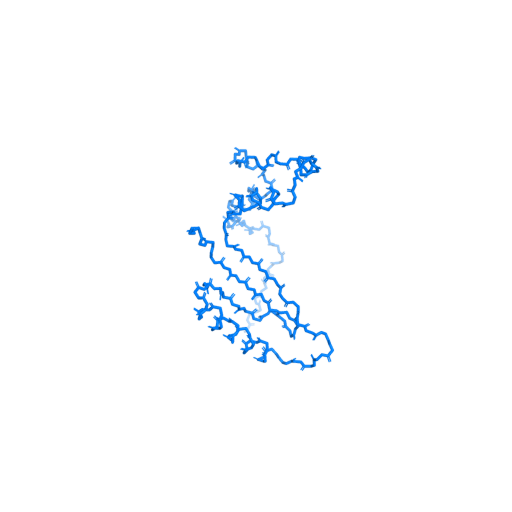55 -0.824 -5.474 1.00 89.19 103 ASP A CA 1
ATOM 815 C C . ASP A 1 103 ? 7.909 -1.906 -6.431 1.00 89.19 103 ASP A C 1
ATOM 817 O O . ASP A 1 103 ? 6.704 -2.146 -6.498 1.00 89.19 103 ASP A O 1
ATOM 821 N N . VAL A 1 104 ? 8.777 -2.597 -7.178 1.00 92.00 104 VAL A N 1
ATOM 822 C CA . VAL A 1 104 ? 8.375 -3.637 -8.158 1.00 92.00 104 VAL A CA 1
ATOM 823 C C . VAL A 1 104 ? 7.714 -4.889 -7.540 1.00 92.00 104 VAL A C 1
ATOM 825 O O . VAL A 1 104 ? 7.213 -5.767 -8.249 1.00 92.00 104 VAL A O 1
ATOM 828 N N . THR A 1 105 ? 7.705 -4.987 -6.216 1.00 91.38 105 THR A N 1
ATOM 829 C CA . THR A 1 105 ? 7.163 -6.079 -5.400 1.00 91.38 105 THR A CA 1
ATOM 830 C C . THR A 1 105 ? 6.198 -5.620 -4.306 1.00 91.38 105 THR A C 1
ATOM 832 O O . THR A 1 105 ? 5.666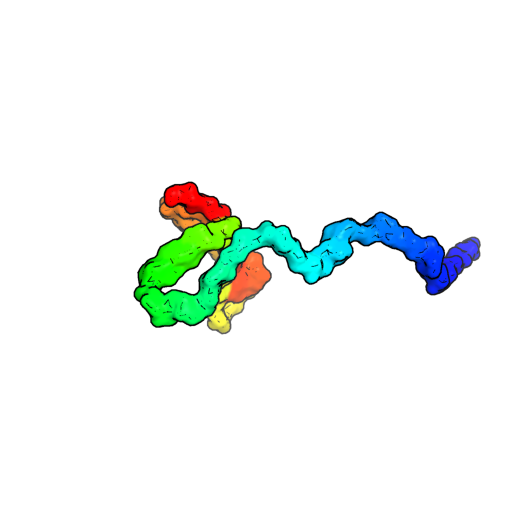 -6.475 -3.606 1.00 91.38 105 THR A O 1
ATOM 835 N N . THR A 1 106 ? 5.940 -4.325 -4.141 1.00 92.38 106 THR A N 1
ATOM 836 C CA . THR A 1 106 ? 5.190 -3.798 -2.997 1.00 92.38 106 THR A CA 1
ATOM 837 C C . THR A 1 106 ? 4.224 -2.714 -3.441 1.00 92.38 106 THR A C 1
ATOM 839 O O . THR A 1 106 ? 4.601 -1.743 -4.100 1.00 92.38 106 THR A O 1
ATOM 842 N N . ILE A 1 107 ? 2.975 -2.866 -3.015 1.00 94.94 107 ILE A N 1
ATOM 843 C CA . ILE A 1 107 ? 1.924 -1.861 -3.153 1.00 94.94 107 ILE A CA 1
ATOM 844 C C . ILE A 1 107 ? 1.558 -1.391 -1.749 1.00 94.94 107 ILE A C 1
ATOM 846 O O . ILE A 1 107 ? 1.326 -2.212 -0.867 1.00 94.94 107 ILE A O 1
ATOM 850 N N . MET A 1 108 ? 1.506 -0.085 -1.535 1.00 93.94 108 MET A N 1
ATOM 851 C CA . MET A 1 108 ? 0.924 0.510 -0.338 1.00 93.94 108 MET A CA 1
ATOM 852 C C . MET A 1 108 ? -0.563 0.762 -0.582 1.00 93.94 108 MET A C 1
ATOM 854 O O . MET A 1 108 ? -0.961 1.097 -1.699 1.00 93.94 108 MET A O 1
ATOM 858 N N . PHE A 1 109 ? -1.375 0.647 0.459 1.00 92.75 109 PHE A N 1
ATOM 859 C CA . PHE A 1 109 ? -2.711 1.217 0.479 1.00 92.75 109 PHE A CA 1
ATOM 860 C C . PHE A 1 109 ? -2.879 2.154 1.665 1.00 92.75 109 PHE A C 1
ATOM 862 O O . PHE A 1 109 ? -2.254 1.965 2.707 1.00 92.75 109 PHE A O 1
ATOM 869 N N . SER A 1 110 ? -3.734 3.151 1.491 1.00 89.75 110 SER A N 1
ATOM 870 C CA . SER A 1 110 ? -4.175 4.051 2.543 1.00 89.75 110 SER A CA 1
ATOM 871 C C . SER A 1 110 ? -5.694 4.124 2.545 1.00 89.75 110 SER A C 1
ATOM 873 O O . SER A 1 110 ? -6.303 4.220 1.476 1.00 89.75 110 SER A O 1
ATOM 875 N N . THR A 1 111 ? -6.291 4.136 3.726 1.00 86.06 111 THR A N 1
ATOM 876 C CA . THR A 1 111 ? -7.684 4.544 3.926 1.00 86.06 111 THR A CA 1
ATOM 877 C C . THR A 1 111 ? -7.675 5.782 4.808 1.00 86.06 111 THR A C 1
ATOM 879 O O . THR A 1 111 ? -6.990 5.809 5.835 1.00 86.06 111 THR A O 1
ATOM 882 N N . GLU A 1 112 ? -8.402 6.823 4.407 1.00 71.56 112 GLU A N 1
ATOM 883 C CA . GLU A 1 112 ? -8.813 7.833 5.380 1.00 71.56 112 GLU A CA 1
ATOM 884 C C . GLU A 1 112 ? -9.728 7.105 6.363 1.00 71.56 112 GLU A C 1
ATOM 886 O O . GLU A 1 112 ? -10.550 6.284 5.955 1.00 71.56 112 GLU A O 1
ATOM 891 N N . ALA A 1 113 ? -9.492 7.271 7.660 1.00 63.03 113 ALA A N 1
ATOM 892 C CA . ALA A 1 113 ? -10.304 6.608 8.666 1.00 63.03 113 ALA A CA 1
ATOM 893 C C . ALA A 1 113 ? -11.737 7.149 8.582 1.00 63.03 113 ALA A C 1
ATOM 895 O O . ALA A 1 113 ? -12.048 8.193 9.151 1.00 63.03 113 ALA A O 1
ATOM 896 N N . GLY A 1 114 ? -12.599 6.443 7.855 1.00 48.06 114 GLY A N 1
ATOM 897 C CA . GLY A 1 114 ? -14.039 6.572 7.983 1.00 48.06 114 GLY A CA 1
ATOM 898 C C . GLY A 1 114 ? -14.449 5.857 9.260 1.00 48.06 114 GLY A C 1
ATOM 899 O O . GLY A 1 114 ? -14.571 4.635 9.270 1.00 48.06 114 GLY A O 1
ATOM 900 N N . GLN A 1 115 ? -14.612 6.609 10.349 1.00 46.97 115 GLN A N 1
ATOM 901 C CA . GLN A 1 115 ? -15.649 6.239 11.304 1.00 46.97 115 GLN A CA 1
ATOM 902 C C . GLN A 1 115 ? -16.974 6.326 10.543 1.00 46.97 115 GLN A C 1
ATOM 904 O O . GLN A 1 115 ? -17.435 7.428 10.253 1.00 46.97 115 GLN A O 1
ATOM 909 N N . ASP A 1 116 ? -17.528 5.171 10.197 1.00 42.25 116 ASP A N 1
ATOM 910 C CA . ASP A 1 116 ? -18.972 4.973 10.069 1.00 42.25 116 ASP A CA 1
ATOM 911 C C . ASP A 1 116 ? -19.429 4.125 11.264 1.00 42.25 116 ASP A C 1
ATOM 913 O O . ASP A 1 116 ? -18.741 3.117 11.568 1.00 42.25 116 ASP A O 1
#

Sequence (116 aa):
AGKIHIPDDLSDVIDEEEDDDWKIWGKKQSKSQQFDLNPSDLDKMEPSQIQAELMKHQTGPIFGFVKLRLGVKRTPDVVSETAIKWTKVLKTGGLDVRFMGVDVTTIMFSTEAGQD

pLDDT: mean 74.94, std 15.32, range [42.25, 94.94]

Organism: Opuntia streptacantha (NCBI:txid393608)